Protein AF-A0A7V5LJF6-F1 (afdb_monomer)

Foldseek 3Di:
DPPPPPCPLPQDDLLDDDPLVVLVPDDLVSQLVNQLVVCVVVVDDDPDSSVVSNLLSVLVVCVSVCVPLSVVLQVQQVVLPDGSNVSSVQLSVLVVVLVVCCVVDVDPPPPDPPSCPVSSVVSNVDYPVVSCVVPNPDPPPPD

Secondary structure (DSSP, 8-state):
--TTS--------TTSPP-HHHHHHS-HHHHHHHHHHHHHHTT---S-HHHHHHHHHHHHHHHHTT-HHHHHHHHHHHHTT--HHHHHHHHHHHHHHHHHHHHHS---TTSSSSTTHHHHHHHHH--HHHHHHHHS-------

Sequence (143 aa):
MDFDSEFKAFEYDPNQPLDVEAWLKLDEMERILVVEDYHKQARVKLPDVHLHAVFHAAIENQIAEGLEDVIEALERLQFQGLDRHEAIHAIASVLLEQISDVMENPEPFIILGPPNYAYLQEVRKLTKRSWYRKYGKKRRRRG

Structure (mmCIF, N/CA/C/O backbone):
data_AF-A0A7V5LJF6-F1
#
_entry.id   AF-A0A7V5LJF6-F1
#
loop_
_atom_site.group_PDB
_atom_site.id
_atom_site.type_symbol
_atom_site.label_atom_id
_atom_site.label_alt_id
_atom_site.label_comp_id
_atom_site.label_asym_id
_atom_site.label_entity_id
_atom_site.label_seq_id
_atom_site.pdbx_PDB_ins_code
_atom_site.Cartn_x
_atom_site.Cartn_y
_atom_site.Cartn_z
_atom_site.occupancy
_atom_site.B_iso_or_equiv
_atom_site.auth_seq_id
_atom_site.auth_comp_id
_atom_site.auth_asym_id
_atom_site.auth_atom_id
_atom_site.pdbx_PDB_model_num
ATOM 1 N N . MET A 1 1 ? -5.032 -29.673 22.031 1.00 39.88 1 MET A N 1
ATOM 2 C CA . MET A 1 1 ? -4.494 -28.314 21.847 1.00 39.88 1 MET A CA 1
ATOM 3 C C . MET A 1 1 ? -5.482 -27.626 20.939 1.00 39.88 1 MET A C 1
ATOM 5 O O . MET A 1 1 ? -5.590 -28.039 19.791 1.00 39.88 1 MET A O 1
ATOM 9 N N . ASP A 1 2 ? -6.283 -26.724 21.497 1.00 34.62 2 ASP A N 1
ATOM 10 C CA . ASP A 1 2 ? -7.253 -25.938 20.734 1.00 34.62 2 ASP A CA 1
ATOM 11 C C . ASP A 1 2 ? -6.486 -24.900 19.915 1.00 34.62 2 ASP A C 1
ATOM 13 O O . ASP A 1 2 ? -5.951 -23.944 20.468 1.00 34.62 2 ASP A O 1
ATOM 17 N N . PHE A 1 3 ? -6.407 -25.119 18.603 1.00 45.19 3 PHE A N 1
ATOM 18 C CA . PHE A 1 3 ? -5.820 -24.177 17.643 1.00 45.19 3 PHE A CA 1
ATOM 19 C C . PHE A 1 3 ? -6.716 -22.947 17.390 1.00 45.19 3 PHE A C 1
ATOM 21 O O . PHE A 1 3 ? -6.288 -22.008 16.731 1.00 45.19 3 PHE A O 1
ATOM 28 N N . ASP A 1 4 ? -7.930 -22.922 17.949 1.00 44.91 4 ASP A N 1
ATOM 29 C CA . ASP A 1 4 ? -8.927 -21.867 17.714 1.00 44.91 4 ASP A CA 1
ATOM 30 C C . ASP A 1 4 ? -8.829 -20.682 18.698 1.00 44.91 4 ASP A C 1
ATOM 32 O O . ASP A 1 4 ? -9.554 -19.699 18.558 1.00 44.91 4 ASP A O 1
ATOM 36 N N . SER A 1 5 ? -7.954 -20.745 19.711 1.00 43.12 5 SER A N 1
ATOM 37 C CA . SER A 1 5 ? -7.961 -19.800 20.844 1.00 43.12 5 SER A CA 1
ATOM 38 C C . SER A 1 5 ? -6.985 -18.615 20.734 1.00 43.12 5 SER A C 1
ATOM 40 O O . SER A 1 5 ? -7.008 -17.755 21.616 1.00 43.12 5 SER A O 1
ATOM 42 N N . GLU A 1 6 ? -6.139 -18.536 19.702 1.00 45.75 6 GLU A N 1
ATOM 43 C CA . GLU A 1 6 ? -5.158 -17.440 19.551 1.00 45.75 6 GLU A CA 1
ATOM 44 C C . GLU A 1 6 ? -5.401 -16.513 18.351 1.00 45.75 6 GLU A C 1
ATOM 46 O O . GLU A 1 6 ? -4.665 -15.544 18.187 1.00 45.75 6 GLU A O 1
ATOM 51 N N . PHE A 1 7 ? -6.489 -16.694 17.587 1.00 50.81 7 PHE A N 1
ATOM 52 C CA . PHE A 1 7 ? -6.939 -15.687 16.619 1.00 50.81 7 PHE A CA 1
ATOM 53 C C . PHE A 1 7 ? -7.509 -14.472 17.355 1.00 50.81 7 PHE A C 1
ATOM 55 O O . PHE A 1 7 ? -8.721 -14.273 17.473 1.00 50.81 7 PHE A O 1
ATOM 62 N N . LYS A 1 8 ? -6.625 -13.621 17.872 1.00 55.50 8 LYS A N 1
ATOM 63 C CA . LYS A 1 8 ? -6.994 -12.251 18.198 1.00 55.50 8 LYS A CA 1
ATOM 64 C C . LYS A 1 8 ? -7.386 -11.606 16.871 1.00 55.50 8 LYS A C 1
ATOM 66 O O . LYS A 1 8 ? -6.526 -11.395 16.026 1.00 55.50 8 LYS A O 1
ATOM 71 N N . ALA A 1 9 ? -8.682 -11.361 16.681 1.00 64.81 9 ALA A N 1
ATOM 72 C CA . ALA A 1 9 ? -9.232 -10.754 15.476 1.00 64.81 9 ALA A CA 1
ATOM 73 C C . ALA A 1 9 ? -8.618 -9.360 15.281 1.00 64.81 9 ALA A C 1
ATOM 75 O O . ALA A 1 9 ? -9.106 -8.368 15.820 1.00 64.81 9 ALA A O 1
ATOM 76 N N . PHE A 1 10 ? -7.492 -9.299 14.576 1.00 82.94 10 PHE A N 1
ATOM 77 C CA . PHE A 1 10 ? -6.945 -8.054 14.082 1.00 82.94 10 PHE A CA 1
ATOM 78 C C . PHE A 1 10 ? -7.916 -7.562 13.010 1.00 82.94 10 PHE A C 1
ATOM 80 O O . PHE A 1 10 ? -8.077 -8.189 11.963 1.00 82.94 10 PHE A O 1
ATOM 87 N N . GLU A 1 11 ? -8.622 -6.476 13.306 1.00 89.06 11 GLU A N 1
ATOM 88 C CA . GLU A 1 11 ? -9.564 -5.878 12.370 1.00 89.06 11 GLU A CA 1
ATOM 89 C C . GLU A 1 11 ? -8.788 -5.002 11.386 1.00 89.06 11 GLU A C 1
ATOM 91 O O . GLU A 1 11 ? -8.327 -3.911 11.721 1.00 89.06 11 GLU A O 1
ATOM 96 N N . TYR A 1 12 ? -8.600 -5.515 10.173 1.00 94.88 12 TYR A N 1
ATOM 97 C CA . TYR A 1 12 ? -7.928 -4.791 9.104 1.00 94.88 12 TYR A CA 1
ATOM 98 C C . TYR A 1 12 ? -8.924 -3.916 8.332 1.00 94.88 12 TYR A C 1
ATOM 100 O O . TYR A 1 12 ? -9.912 -4.423 7.804 1.00 94.88 12 TYR A O 1
ATOM 108 N N . ASP A 1 13 ? -8.630 -2.619 8.206 1.00 95.56 13 ASP A N 1
ATOM 109 C CA . ASP A 1 13 ? -9.271 -1.710 7.248 1.00 95.56 13 ASP A CA 1
ATOM 110 C C . ASP A 1 13 ? -8.178 -0.910 6.514 1.00 95.56 13 ASP A C 1
ATOM 112 O O . ASP A 1 13 ? -7.508 -0.085 7.140 1.00 95.56 13 ASP A O 1
ATOM 116 N N . PRO A 1 14 ? -7.994 -1.090 5.190 1.00 95.94 14 PRO A N 1
ATOM 117 C CA . PRO A 1 14 ? -6.975 -0.384 4.420 1.00 95.94 14 PRO A CA 1
ATOM 118 C C . PRO A 1 14 ? -7.176 1.135 4.403 1.00 95.94 14 PRO A C 1
ATOM 120 O O . PRO A 1 14 ? -6.233 1.862 4.088 1.00 95.94 14 PRO A O 1
ATOM 123 N N . ASN A 1 15 ? -8.377 1.629 4.730 1.00 96.81 15 ASN A N 1
ATOM 124 C CA . ASN A 1 15 ? -8.668 3.059 4.813 1.00 96.81 15 ASN A CA 1
ATOM 125 C C . ASN A 1 15 ? -8.289 3.689 6.157 1.00 96.81 15 ASN A C 1
ATOM 127 O O . ASN A 1 15 ? -8.246 4.918 6.247 1.00 96.81 15 ASN A O 1
ATOM 131 N N . GLN A 1 16 ? -7.993 2.883 7.178 1.00 95.88 16 GLN A N 1
ATOM 132 C CA . GLN A 1 16 ? -7.544 3.367 8.480 1.00 95.88 16 GLN A CA 1
ATOM 133 C 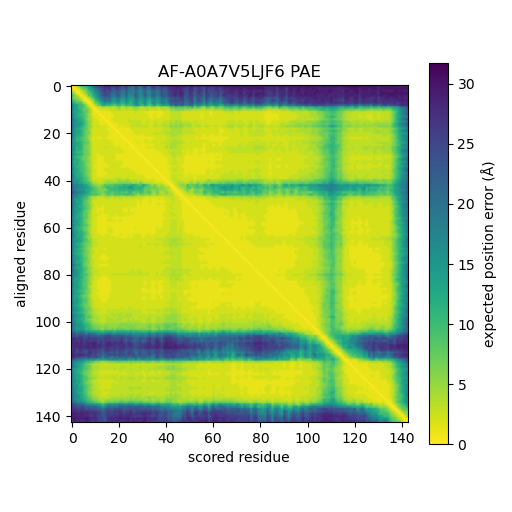C . GLN A 1 16 ? -6.021 3.273 8.615 1.00 95.88 16 GLN A C 1
ATOM 135 O O . GLN A 1 16 ? -5.380 2.453 7.953 1.00 95.88 16 GLN A O 1
ATOM 140 N N . PRO A 1 17 ? -5.408 4.113 9.467 1.00 92.75 17 PRO A N 1
ATOM 141 C CA . PRO A 1 17 ? -4.027 3.913 9.879 1.00 92.75 17 PRO A CA 1
ATOM 142 C C . PRO A 1 17 ? -3.833 2.522 10.495 1.00 92.75 17 PRO A C 1
ATOM 144 O O . PRO A 1 17 ? -4.628 2.088 11.327 1.00 92.75 17 PRO A O 1
ATOM 147 N N . LEU A 1 18 ? -2.757 1.848 10.096 1.00 93.31 18 LEU A N 1
ATOM 148 C CA . LEU A 1 18 ? -2.390 0.532 10.603 1.00 93.31 18 LEU A CA 1
ATOM 149 C C . LEU A 1 18 ? -1.900 0.626 12.058 1.00 93.31 18 LEU A C 1
ATOM 151 O O . LEU A 1 18 ? -1.040 1.454 12.365 1.00 93.31 18 LEU A O 1
ATOM 155 N N . ASP A 1 19 ? -2.383 -0.250 12.943 1.00 94.94 19 ASP A N 1
ATOM 156 C CA . ASP A 1 19 ? -1.731 -0.489 14.237 1.00 94.94 19 ASP A CA 1
ATOM 157 C C . ASP A 1 19 ? -0.439 -1.277 13.992 1.00 94.94 19 ASP A C 1
ATOM 159 O O . ASP A 1 19 ? -0.448 -2.502 13.866 1.00 94.94 19 ASP A O 1
ATOM 163 N N . VAL A 1 20 ? 0.673 -0.548 13.880 1.00 95.75 20 VAL A N 1
ATOM 164 C CA . VAL A 1 20 ? 1.994 -1.098 13.549 1.00 95.75 20 VAL A CA 1
ATOM 165 C C . VAL A 1 20 ? 2.437 -2.156 14.560 1.00 95.75 20 VAL A C 1
ATOM 167 O O . VAL A 1 20 ? 2.975 -3.190 14.167 1.00 95.75 20 VAL A O 1
ATOM 170 N N . GLU A 1 21 ? 2.202 -1.937 15.857 1.00 94.56 21 GLU A N 1
ATOM 171 C CA . GLU A 1 21 ? 2.650 -2.877 16.888 1.00 94.56 21 GLU A CA 1
ATOM 172 C C . GLU A 1 21 ? 1.857 -4.185 16.814 1.00 94.56 21 GLU A C 1
ATOM 174 O O . GLU A 1 21 ? 2.434 -5.269 16.913 1.00 94.56 21 GLU A O 1
ATOM 179 N N . ALA A 1 22 ? 0.539 -4.099 16.633 1.00 94.19 22 ALA A N 1
ATOM 180 C CA . ALA A 1 22 ? -0.297 -5.281 16.490 1.00 94.19 22 ALA A CA 1
ATOM 181 C C . ALA A 1 22 ? -0.049 -6.003 15.155 1.00 94.19 22 ALA A C 1
ATOM 183 O O . ALA A 1 22 ? 0.007 -7.230 15.140 1.00 94.19 22 ALA A O 1
ATOM 184 N N . TRP A 1 23 ? 0.180 -5.269 14.064 1.00 96.62 23 TRP A N 1
ATOM 185 C CA . TRP A 1 23 ? 0.477 -5.838 12.748 1.00 96.62 23 TRP A CA 1
ATOM 186 C C . TRP A 1 23 ? 1.790 -6.624 12.732 1.00 96.62 23 TRP A C 1
ATOM 188 O O . TRP A 1 23 ? 1.839 -7.755 12.248 1.00 96.62 23 TRP A O 1
ATOM 198 N N . LEU A 1 24 ? 2.856 -6.060 13.310 1.00 95.31 24 LEU A N 1
ATOM 199 C CA . LEU A 1 24 ? 4.169 -6.709 13.350 1.00 95.31 24 LEU A CA 1
ATOM 200 C C . LEU A 1 24 ? 4.212 -7.948 14.260 1.00 95.31 24 LEU A C 1
ATOM 202 O O . LEU A 1 24 ? 5.149 -8.738 14.151 1.00 95.31 24 LEU A O 1
ATOM 206 N N . LYS A 1 25 ? 3.207 -8.147 15.126 1.00 95.62 25 LYS A N 1
ATOM 207 C CA . LYS A 1 25 ? 3.045 -9.369 15.934 1.00 95.62 25 LYS A CA 1
ATOM 208 C C . LYS A 1 25 ? 2.428 -10.532 15.161 1.00 95.62 25 LYS A C 1
ATOM 210 O O . LYS A 1 25 ? 2.662 -11.668 15.558 1.00 95.62 25 LYS A O 1
ATOM 215 N N . LEU A 1 26 ? 1.660 -10.251 14.108 1.00 94.88 26 LEU A N 1
ATOM 216 C CA . LEU A 1 26 ? 1.106 -11.279 13.230 1.00 94.88 26 LEU A CA 1
ATOM 217 C C . LEU A 1 26 ? 2.226 -11.932 12.417 1.00 94.88 26 LEU A C 1
ATOM 219 O O . LEU A 1 26 ? 3.171 -11.244 12.013 1.00 94.88 26 LEU A O 1
ATOM 223 N N . ASP A 1 27 ? 2.105 -13.221 12.127 1.00 95.44 27 ASP A N 1
ATOM 224 C CA . ASP A 1 27 ? 2.923 -13.868 11.105 1.00 95.44 27 ASP A CA 1
ATOM 225 C C . ASP A 1 27 ? 2.497 -13.456 9.679 1.00 95.44 27 ASP A C 1
ATOM 227 O O . ASP A 1 27 ? 1.502 -12.759 9.465 1.00 95.44 27 ASP A O 1
ATOM 231 N N . GLU A 1 28 ? 3.291 -13.832 8.671 1.00 94.19 28 GLU A N 1
ATOM 232 C CA . GLU A 1 28 ? 3.027 -13.457 7.276 1.00 94.19 28 GLU A CA 1
ATOM 233 C C . GLU A 1 28 ? 1.666 -13.964 6.773 1.00 94.19 28 GLU A C 1
ATOM 235 O O . GLU A 1 28 ? 0.950 -13.229 6.090 1.00 94.19 28 GLU A O 1
ATOM 240 N N . MET A 1 29 ? 1.285 -15.192 7.130 1.00 95.81 29 MET A N 1
ATOM 241 C CA . MET A 1 29 ? 0.021 -15.778 6.697 1.00 95.81 29 MET A CA 1
ATOM 242 C C . MET A 1 29 ? -1.156 -15.104 7.399 1.00 95.81 29 MET A C 1
ATOM 244 O O . MET A 1 29 ? -2.150 -14.791 6.752 1.00 95.81 29 MET A O 1
ATOM 248 N N . GLU A 1 30 ? -1.039 -14.813 8.692 1.00 95.88 30 GLU A N 1
ATOM 249 C CA . GLU A 1 30 ? -2.048 -14.070 9.447 1.00 95.88 30 GLU A CA 1
ATOM 250 C C . GLU A 1 30 ? -2.296 -12.681 8.844 1.00 95.88 30 GLU A C 1
ATOM 252 O O . GLU A 1 30 ? -3.450 -12.301 8.636 1.00 95.88 30 GLU A O 1
ATOM 257 N N . ARG A 1 31 ? -1.234 -11.952 8.471 1.00 97.12 31 ARG A N 1
ATOM 258 C CA . ARG A 1 31 ? -1.340 -10.654 7.776 1.00 97.12 31 ARG A CA 1
ATOM 259 C C . ARG A 1 31 ? -2.076 -10.771 6.446 1.00 97.12 31 ARG A C 1
ATOM 261 O O . ARG A 1 31 ? -2.912 -9.929 6.128 1.00 97.12 31 ARG A O 1
ATOM 268 N N . ILE A 1 32 ? -1.792 -11.813 5.668 1.00 97.25 32 ILE A N 1
ATOM 269 C CA . ILE A 1 32 ? -2.491 -12.062 4.402 1.00 97.25 32 ILE A CA 1
ATOM 270 C C . ILE A 1 32 ? -3.966 -12.388 4.665 1.00 97.25 32 ILE A C 1
ATOM 272 O O . ILE A 1 32 ? -4.839 -11.824 4.008 1.00 97.25 32 ILE A O 1
ATOM 276 N N . LEU A 1 33 ? -4.261 -13.246 5.644 1.00 95.62 33 LEU A N 1
ATOM 277 C CA . LEU A 1 33 ? -5.621 -13.691 5.951 1.00 95.62 33 LEU A CA 1
ATOM 278 C C . LEU A 1 33 ? -6.526 -12.545 6.411 1.00 95.62 33 LEU A C 1
ATOM 280 O O . LEU A 1 33 ? -7.644 -12.438 5.909 1.00 95.62 33 LEU A O 1
ATOM 284 N N . VAL A 1 34 ? -6.056 -11.644 7.282 1.00 95.62 34 VAL A N 1
ATOM 285 C CA . VAL A 1 34 ? -6.877 -10.504 7.741 1.00 95.62 34 VAL A CA 1
ATOM 286 C C . VAL A 1 34 ? -7.213 -9.538 6.599 1.00 95.62 34 VAL A C 1
ATOM 288 O O . VAL A 1 34 ? -8.323 -9.005 6.526 1.00 95.62 34 VAL A O 1
ATOM 291 N N . VAL A 1 35 ? -6.291 -9.361 5.648 1.00 96.06 35 VAL A N 1
ATOM 292 C CA . VAL A 1 35 ? -6.525 -8.560 4.441 1.00 96.06 35 VAL A CA 1
ATOM 293 C C . VAL A 1 35 ? -7.490 -9.264 3.487 1.00 96.06 35 VAL A C 1
ATOM 295 O O . VAL A 1 35 ? -8.379 -8.627 2.907 1.00 96.06 35 VAL A O 1
ATOM 298 N N . GLU A 1 36 ? -7.315 -10.571 3.293 1.00 95.25 36 GLU A N 1
ATOM 299 C CA . GLU A 1 36 ? -8.172 -11.393 2.441 1.00 95.25 36 GLU A CA 1
ATOM 300 C C . GLU A 1 36 ? -9.617 -11.378 2.956 1.00 95.25 36 GLU A C 1
ATOM 302 O O . GLU A 1 36 ? -10.556 -11.180 2.178 1.00 95.25 36 GLU A O 1
ATOM 307 N N . ASP A 1 37 ? -9.793 -11.506 4.271 1.00 93.81 37 ASP A N 1
ATOM 308 C CA . ASP A 1 37 ? -11.088 -11.474 4.940 1.00 93.81 37 ASP A CA 1
ATOM 309 C C . ASP A 1 37 ? -11.787 -10.124 4.779 1.00 93.81 37 ASP A C 1
ATOM 311 O O . ASP A 1 37 ? -12.971 -10.107 4.424 1.00 93.81 37 ASP A O 1
ATOM 315 N N . TYR A 1 38 ? -11.071 -9.001 4.912 1.00 94.19 38 TYR A N 1
ATOM 316 C CA . TYR A 1 38 ? -11.629 -7.681 4.600 1.00 94.19 38 TYR A CA 1
ATOM 317 C C . TYR A 1 38 ? -12.189 -7.628 3.168 1.00 94.19 38 TYR A C 1
ATOM 319 O O . TYR A 1 38 ? -13.338 -7.234 2.946 1.00 94.19 38 TYR A O 1
ATOM 327 N N . HIS A 1 39 ? -11.419 -8.081 2.173 1.00 93.56 39 HIS A N 1
ATOM 328 C CA . HIS A 1 39 ? -11.831 -8.004 0.767 1.00 93.56 39 HIS A CA 1
ATOM 329 C C . HIS A 1 39 ? -12.975 -8.974 0.427 1.00 93.56 39 HIS A C 1
ATOM 331 O O . HIS A 1 39 ? -13.865 -8.624 -0.360 1.00 93.56 39 HIS A O 1
ATOM 337 N N . LYS A 1 40 ? -13.009 -10.161 1.049 1.00 90.88 40 LYS A N 1
ATOM 338 C CA . LYS A 1 40 ? -14.145 -11.097 0.966 1.00 90.88 40 LYS A CA 1
ATOM 339 C C . LYS A 1 40 ? -15.421 -10.467 1.525 1.00 90.88 40 LYS A C 1
ATOM 341 O O . LYS A 1 40 ? -16.473 -10.539 0.883 1.00 90.88 40 LYS A O 1
ATOM 346 N N . GLN A 1 41 ? -15.334 -9.821 2.687 1.00 89.88 41 GLN A N 1
ATOM 347 C CA . GLN A 1 41 ? -16.468 -9.162 3.342 1.00 89.88 41 GLN A CA 1
ATOM 348 C C . GLN A 1 41 ? -16.959 -7.938 2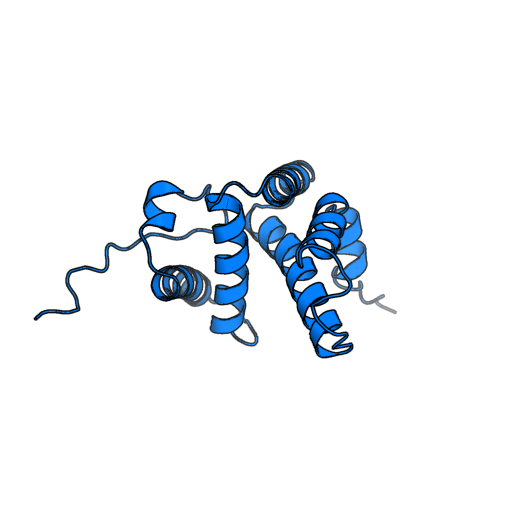.560 1.00 89.88 41 GLN A C 1
ATOM 350 O O . GLN A 1 41 ? -18.168 -7.745 2.420 1.00 89.88 41 GLN A O 1
ATOM 355 N N . ALA A 1 42 ? -16.045 -7.177 1.951 1.00 87.12 42 ALA A N 1
ATOM 356 C CA . ALA A 1 42 ? -16.364 -6.055 1.070 1.00 87.12 42 ALA A CA 1
ATOM 357 C C . ALA A 1 42 ? -17.045 -6.483 -0.251 1.00 87.12 42 ALA A C 1
ATOM 359 O O . ALA A 1 42 ? -17.555 -5.638 -0.990 1.00 87.12 42 ALA A O 1
ATOM 360 N N . ARG A 1 43 ? -17.085 -7.793 -0.559 1.00 81.31 43 ARG A N 1
ATOM 361 C CA . ARG A 1 43 ? -17.706 -8.389 -1.761 1.00 81.31 43 ARG A CA 1
ATOM 362 C C . ARG A 1 43 ? -17.208 -7.773 -3.075 1.00 81.31 43 ARG A C 1
ATOM 364 O O . ARG A 1 43 ? -17.946 -7.699 -4.064 1.00 81.31 43 ARG A O 1
ATOM 371 N N . VAL A 1 44 ? -15.948 -7.345 -3.101 1.00 76.69 44 VAL A N 1
ATOM 372 C CA . VAL A 1 44 ? -15.304 -6.809 -4.304 1.00 76.69 44 VAL A CA 1
ATOM 373 C C . VAL A 1 44 ? -14.999 -7.965 -5.258 1.00 76.69 44 VAL A C 1
ATOM 375 O O . VAL A 1 44 ? -14.462 -8.996 -4.860 1.00 76.69 44 VAL A O 1
ATOM 378 N N . LYS A 1 45 ? -15.337 -7.811 -6.543 1.00 79.25 45 LYS A N 1
ATOM 379 C CA . LYS A 1 45 ? -14.952 -8.790 -7.570 1.00 79.25 45 LYS A CA 1
ATOM 380 C C . LYS A 1 45 ? -13.474 -8.618 -7.906 1.00 79.25 45 LYS A C 1
ATOM 382 O O . LYS A 1 45 ? -13.122 -7.706 -8.652 1.00 79.25 45 LYS A O 1
ATOM 387 N N . LEU A 1 46 ? -12.642 -9.508 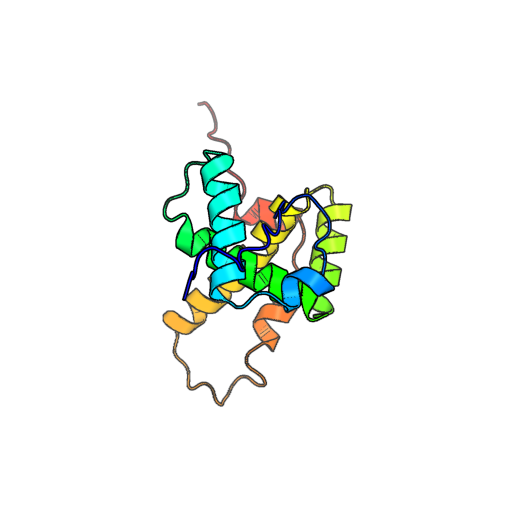-7.379 1.00 83.44 46 LEU A N 1
ATOM 388 C CA . LEU A 1 46 ? -11.216 -9.596 -7.681 1.00 83.44 46 LEU A CA 1
ATOM 389 C C . LEU A 1 46 ? -10.935 -10.867 -8.501 1.00 83.44 46 LEU A C 1
ATOM 391 O O . LEU A 1 46 ? -11.620 -11.868 -8.289 1.00 83.44 46 LEU A O 1
ATOM 395 N N . PRO A 1 47 ? -9.970 -10.846 -9.441 1.00 81.88 47 PRO A N 1
ATOM 396 C CA . PRO A 1 47 ? -9.576 -12.045 -10.184 1.00 81.88 47 PRO A CA 1
ATOM 397 C C . PRO A 1 47 ? -9.043 -13.156 -9.271 1.00 81.88 47 PRO A C 1
ATOM 399 O O . PRO A 1 47 ? -9.402 -14.314 -9.452 1.00 81.88 47 PRO A O 1
ATOM 402 N N . ASP A 1 48 ? -8.231 -12.774 -8.284 1.00 92.69 48 ASP A N 1
ATOM 403 C CA . ASP A 1 48 ? -7.693 -13.634 -7.233 1.00 92.69 48 ASP A CA 1
ATOM 404 C C . ASP A 1 48 ? -7.580 -12.795 -5.950 1.00 92.69 48 ASP A C 1
ATOM 406 O O . ASP A 1 48 ? -6.854 -11.797 -5.908 1.00 92.69 48 ASP A O 1
ATOM 410 N N . VAL A 1 49 ? -8.369 -13.144 -4.930 1.00 94.06 49 VAL A N 1
ATOM 411 C CA . VAL A 1 49 ? -8.416 -12.401 -3.661 1.00 94.06 49 VAL A CA 1
ATOM 412 C C . VAL A 1 49 ? -7.177 -12.652 -2.806 1.00 94.06 49 VAL A C 1
ATOM 414 O O . VAL A 1 49 ? -6.730 -11.737 -2.120 1.00 94.06 49 VAL A O 1
ATOM 417 N N . HIS A 1 50 ? -6.593 -13.846 -2.898 1.00 95.12 50 HIS A N 1
ATOM 418 C CA . HIS A 1 50 ? -5.411 -14.211 -2.135 1.00 95.12 50 HIS A CA 1
ATOM 419 C C . HIS A 1 50 ? -4.194 -13.450 -2.657 1.00 95.12 50 HIS A C 1
ATOM 421 O O . HIS A 1 50 ? -3.516 -12.760 -1.900 1.00 95.12 50 HIS A O 1
ATOM 427 N N . LEU A 1 51 ? -3.976 -13.461 -3.978 1.00 94.50 51 LEU A N 1
ATOM 428 C CA . LEU A 1 51 ? -2.892 -12.690 -4.590 1.00 94.50 51 LEU A CA 1
ATOM 429 C C . LEU A 1 51 ? -3.044 -11.184 -4.320 1.00 94.50 51 LEU A C 1
ATOM 431 O O . LEU A 1 51 ? -2.061 -10.493 -4.062 1.00 94.50 51 LEU A O 1
ATOM 435 N N . HIS A 1 52 ? -4.276 -10.667 -4.345 1.00 95.38 52 HIS A N 1
ATOM 436 C CA . HIS A 1 52 ? -4.542 -9.278 -3.972 1.00 95.38 52 HIS A CA 1
ATOM 437 C C . HIS A 1 52 ? -4.133 -8.991 -2.521 1.00 95.38 52 HIS A C 1
ATOM 439 O O . HIS A 1 52 ? -3.473 -7.984 -2.264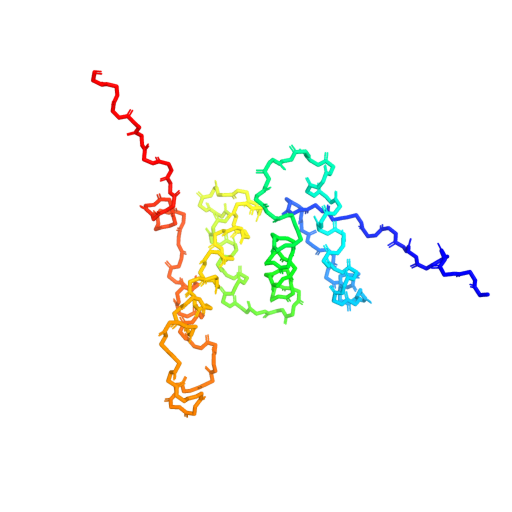 1.00 95.38 52 HIS A O 1
ATOM 445 N N . ALA A 1 53 ? -4.487 -9.882 -1.591 1.00 96.88 53 ALA A N 1
ATOM 446 C CA . ALA A 1 53 ? -4.142 -9.761 -0.181 1.00 96.88 53 ALA A CA 1
ATOM 447 C C . ALA A 1 53 ? -2.626 -9.814 0.064 1.00 96.88 53 ALA A C 1
ATOM 449 O O . ALA A 1 53 ? -2.120 -9.005 0.837 1.00 96.88 53 ALA A O 1
ATOM 450 N N . VAL A 1 54 ? -1.892 -10.669 -0.658 1.00 97.38 54 VAL A N 1
ATOM 451 C CA . VAL A 1 54 ? -0.418 -10.719 -0.620 1.00 97.38 54 VAL A CA 1
ATOM 452 C C . VAL A 1 54 ? 0.197 -9.357 -0.952 1.00 97.38 54 VAL A C 1
ATOM 454 O O . VAL A 1 54 ? 1.070 -8.882 -0.229 1.00 97.38 54 VAL A O 1
ATOM 457 N N . PHE A 1 55 ? -0.274 -8.684 -2.007 1.00 96.94 55 PHE A N 1
ATOM 458 C CA . PHE A 1 55 ? 0.271 -7.377 -2.387 1.00 96.94 55 PHE A CA 1
ATOM 459 C C . PHE A 1 55 ? -0.059 -6.267 -1.391 1.00 96.94 55 PHE A C 1
ATOM 461 O O . PHE A 1 55 ? 0.793 -5.424 -1.124 1.00 96.94 55 PHE A O 1
ATOM 468 N N . HIS A 1 56 ? -1.260 -6.270 -0.814 1.00 97.50 56 HIS A N 1
ATOM 469 C CA . HIS A 1 56 ? -1.585 -5.369 0.296 1.00 97.50 56 HIS A CA 1
ATOM 470 C C . HIS A 1 56 ? -0.675 -5.616 1.491 1.00 97.50 56 HIS A C 1
ATOM 472 O O . HIS A 1 56 ? -0.030 -4.680 1.947 1.00 97.50 56 HIS A O 1
ATOM 478 N N . ALA A 1 57 ? -0.562 -6.866 1.946 1.00 98.00 57 ALA A N 1
ATOM 479 C CA . ALA A 1 57 ? 0.280 -7.222 3.082 1.00 98.00 57 ALA A CA 1
ATOM 480 C C . ALA A 1 57 ? 1.747 -6.824 2.850 1.00 98.00 57 ALA A C 1
ATOM 482 O O . ALA A 1 57 ? 2.387 -6.305 3.759 1.00 98.00 57 ALA A O 1
ATOM 483 N N . ALA A 1 58 ? 2.266 -6.974 1.626 1.00 97.62 58 ALA A N 1
ATOM 484 C CA . ALA A 1 58 ? 3.613 -6.533 1.272 1.00 97.62 58 ALA A CA 1
ATOM 485 C C . ALA A 1 58 ? 3.807 -5.012 1.424 1.00 97.62 58 ALA A C 1
ATOM 487 O O . ALA A 1 58 ? 4.831 -4.579 1.952 1.00 97.62 58 ALA A O 1
ATOM 488 N N . ILE A 1 59 ? 2.839 -4.194 0.992 1.00 98.19 59 ILE A N 1
ATOM 489 C CA . ILE A 1 59 ? 2.919 -2.733 1.151 1.00 98.19 59 ILE A CA 1
ATOM 490 C C . ILE A 1 59 ? 2.708 -2.319 2.612 1.00 98.19 59 ILE A C 1
ATOM 492 O O . ILE A 1 59 ? 3.437 -1.466 3.112 1.00 98.19 59 ILE A O 1
ATOM 496 N N . GLU A 1 60 ? 1.773 -2.947 3.320 1.00 98.44 60 GLU A N 1
ATOM 497 C CA . GLU A 1 60 ? 1.546 -2.705 4.750 1.00 98.44 60 GLU A CA 1
ATOM 498 C C . GLU A 1 60 ? 2.776 -3.064 5.590 1.00 98.44 60 GLU A C 1
ATOM 500 O O . GLU A 1 60 ? 3.143 -2.308 6.484 1.00 98.44 60 GLU A O 1
ATOM 505 N N . ASN A 1 61 ? 3.479 -4.152 5.255 1.00 98.12 61 ASN A N 1
ATOM 506 C CA . ASN A 1 61 ? 4.761 -4.503 5.868 1.00 98.12 61 ASN A CA 1
ATOM 507 C C . ASN A 1 61 ? 5.804 -3.403 5.648 1.00 98.12 61 ASN A C 1
ATOM 509 O O . ASN A 1 61 ? 6.418 -2.963 6.611 1.00 98.12 61 ASN A O 1
ATOM 513 N N . GLN A 1 62 ? 5.963 -2.901 4.418 1.00 97.06 62 GLN A N 1
ATOM 514 C CA . GLN A 1 62 ? 6.908 -1.812 4.127 1.00 97.06 62 GLN A CA 1
ATOM 515 C C . GLN A 1 62 ? 6.591 -0.540 4.930 1.00 97.06 62 GLN A C 1
ATOM 517 O O . GLN A 1 62 ? 7.504 0.134 5.407 1.00 97.06 62 GLN A O 1
ATOM 522 N N . ILE A 1 63 ? 5.305 -0.221 5.106 1.00 97.88 63 ILE A N 1
ATOM 523 C CA . ILE A 1 63 ? 4.856 0.904 5.935 1.00 97.88 63 ILE A CA 1
ATOM 524 C C . ILE A 1 63 ? 5.172 0.639 7.415 1.00 97.88 63 ILE A C 1
ATOM 526 O O . ILE A 1 63 ? 5.758 1.493 8.076 1.00 97.88 63 ILE A O 1
ATOM 530 N N . ALA A 1 64 ? 4.816 -0.540 7.930 1.00 97.56 64 ALA A N 1
ATOM 531 C CA . ALA A 1 64 ? 5.024 -0.926 9.326 1.00 97.56 64 ALA A CA 1
ATOM 532 C C . ALA A 1 64 ? 6.513 -1.007 9.708 1.00 97.56 64 ALA A C 1
ATOM 534 O O . ALA A 1 64 ? 6.887 -0.658 10.825 1.00 97.56 64 ALA A O 1
ATOM 535 N N . GLU A 1 65 ? 7.366 -1.430 8.775 1.00 96.50 65 GLU A N 1
ATOM 536 C CA . GLU A 1 65 ? 8.820 -1.530 8.936 1.00 96.50 65 GLU A CA 1
ATOM 537 C C . GLU A 1 65 ? 9.545 -0.182 8.791 1.00 96.50 65 GLU A C 1
ATOM 539 O O . GLU A 1 65 ? 10.757 -0.113 8.997 1.00 96.50 65 GLU A O 1
ATOM 544 N N . GLY A 1 66 ? 8.832 0.902 8.471 1.00 96.06 66 GLY A N 1
ATOM 545 C CA . GLY A 1 66 ? 9.425 2.237 8.424 1.00 96.06 66 GLY A CA 1
ATOM 546 C C . GLY A 1 66 ? 10.150 2.562 7.117 1.00 96.06 66 GLY A C 1
ATOM 547 O O . GLY A 1 66 ? 11.082 3.364 7.128 1.00 96.06 66 GLY A O 1
ATOM 548 N N . LEU A 1 67 ? 9.772 1.952 5.988 1.00 95.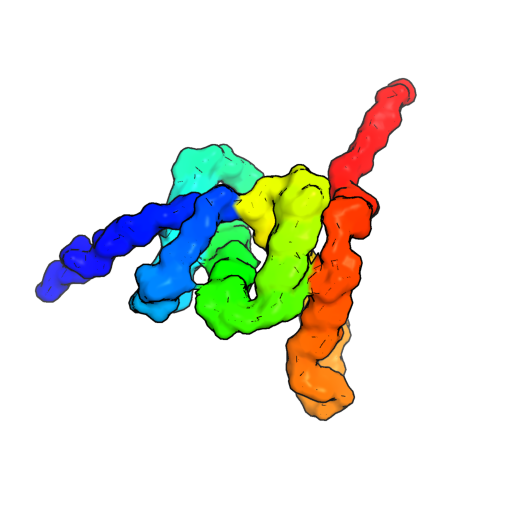75 67 LEU A N 1
ATOM 549 C CA . LEU A 1 67 ? 10.423 2.221 4.706 1.00 95.75 67 LEU A CA 1
ATOM 550 C C . LEU A 1 67 ? 10.067 3.628 4.196 1.00 95.75 67 LEU A C 1
ATOM 552 O O . LEU A 1 67 ? 9.011 3.837 3.597 1.00 95.75 67 LEU A O 1
ATOM 556 N N . GLU A 1 68 ? 10.974 4.583 4.423 1.00 95.88 68 GLU A N 1
ATOM 557 C CA . GLU A 1 68 ? 10.762 6.027 4.220 1.00 95.88 68 GLU A CA 1
ATOM 558 C C . GLU A 1 68 ? 10.143 6.366 2.858 1.00 95.88 68 GLU A C 1
ATOM 560 O O . GLU A 1 68 ? 9.112 7.029 2.795 1.00 95.88 68 GLU A O 1
ATOM 565 N N . ASP A 1 69 ? 10.696 5.837 1.763 1.00 96.50 69 ASP A N 1
ATOM 566 C CA . ASP A 1 69 ? 10.218 6.134 0.405 1.00 96.50 69 ASP A CA 1
ATOM 567 C C . ASP A 1 69 ? 8.751 5.731 0.175 1.00 96.50 69 ASP A C 1
ATOM 569 O O . ASP A 1 69 ? 8.029 6.386 -0.582 1.00 96.50 69 ASP A O 1
ATOM 573 N N . VAL A 1 70 ? 8.310 4.644 0.814 1.00 97.75 70 VAL A N 1
ATOM 574 C CA . VAL A 1 70 ? 6.940 4.123 0.719 1.00 97.75 70 VAL A CA 1
ATOM 575 C C . VAL A 1 70 ? 5.999 4.946 1.588 1.00 97.75 70 VAL A C 1
ATOM 577 O O . VAL A 1 70 ? 4.907 5.289 1.134 1.00 97.75 70 VAL A O 1
ATOM 580 N N . ILE A 1 71 ? 6.434 5.323 2.792 1.00 98.12 71 ILE A N 1
ATOM 581 C CA . ILE A 1 71 ? 5.677 6.199 3.695 1.00 98.12 71 ILE A CA 1
ATOM 582 C C . ILE A 1 71 ? 5.470 7.570 3.045 1.00 98.12 71 ILE A C 1
ATOM 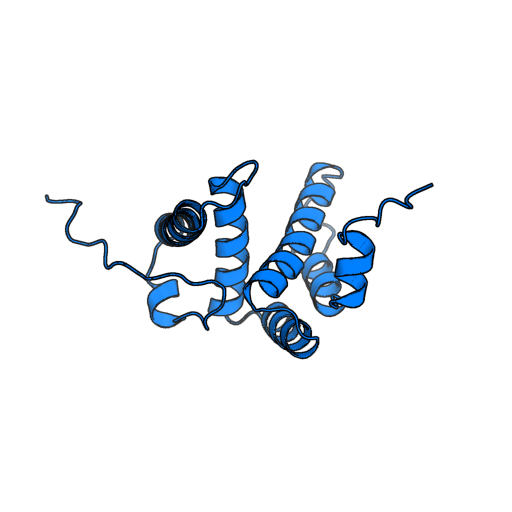584 O O . ILE A 1 71 ? 4.334 8.025 2.912 1.00 98.12 71 ILE A O 1
ATOM 588 N N . GLU A 1 72 ? 6.534 8.187 2.529 1.00 98.44 72 GLU A N 1
ATOM 589 C CA . GLU A 1 72 ? 6.453 9.470 1.826 1.00 98.44 72 GLU A CA 1
ATOM 590 C C . GLU A 1 72 ? 5.563 9.388 0.577 1.00 98.44 72 GLU A C 1
ATOM 592 O O . GLU A 1 72 ? 4.863 10.344 0.227 1.00 98.44 72 GLU A O 1
ATOM 597 N N . ALA A 1 73 ? 5.583 8.255 -0.136 1.00 98.50 73 ALA A N 1
ATOM 598 C CA . ALA A 1 73 ? 4.685 8.029 -1.262 1.00 98.50 73 ALA A CA 1
ATOM 599 C C . ALA A 1 73 ? 3.224 7.923 -0.825 1.00 98.50 73 ALA A C 1
ATOM 601 O O . ALA A 1 73 ? 2.373 8.556 -1.454 1.00 98.50 73 ALA A O 1
ATOM 602 N N . LEU A 1 74 ? 2.937 7.182 0.245 1.00 98.56 74 LEU A N 1
A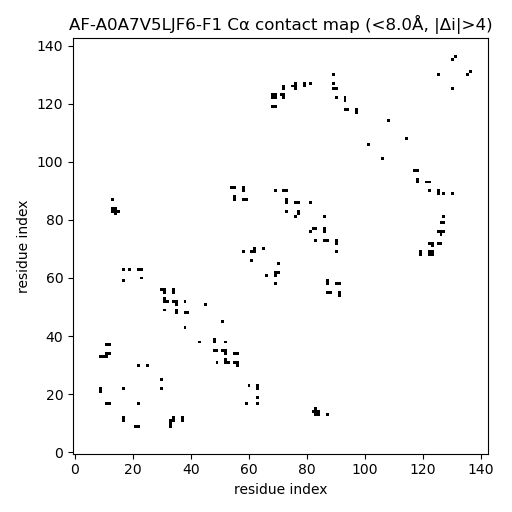TOM 603 C CA . LEU A 1 74 ? 1.596 7.052 0.803 1.00 98.56 74 LEU A CA 1
ATOM 604 C C . LEU A 1 74 ? 1.037 8.427 1.193 1.00 98.56 74 LEU A C 1
ATOM 606 O O . LEU A 1 74 ? -0.016 8.826 0.689 1.00 98.56 74 LEU A O 1
ATOM 610 N N . GLU A 1 75 ? 1.780 9.193 1.993 1.00 98.38 75 GLU A N 1
ATOM 611 C CA . GLU A 1 75 ? 1.388 10.537 2.433 1.00 98.38 75 GLU A CA 1
ATOM 612 C C . GLU A 1 75 ? 1.151 11.478 1.249 1.00 98.38 75 GLU A C 1
ATOM 614 O O . GLU A 1 75 ? 0.129 12.167 1.168 1.00 98.38 75 GLU A O 1
ATOM 619 N N . ARG A 1 76 ? 2.066 11.476 0.272 1.00 98.62 76 ARG A N 1
ATOM 620 C CA . ARG A 1 76 ? 1.950 12.297 -0.939 1.00 98.62 76 ARG A CA 1
ATOM 621 C C . ARG A 1 76 ? 0.710 11.944 -1.755 1.00 98.62 76 ARG A C 1
ATOM 623 O O . ARG A 1 76 ? 0.052 12.840 -2.287 1.00 98.62 76 ARG A O 1
ATOM 630 N N . LEU A 1 77 ? 0.400 10.661 -1.907 1.00 98.56 77 LEU A N 1
ATOM 631 C CA . LEU A 1 77 ? -0.762 10.196 -2.660 1.00 98.56 77 LEU A CA 1
ATOM 632 C C . LEU A 1 77 ? -2.072 10.551 -1.951 1.00 98.56 77 LEU A C 1
ATOM 634 O O . LEU A 1 77 ? -3.000 11.036 -2.607 1.00 98.56 77 LEU A O 1
ATOM 638 N N . GLN A 1 78 ? -2.115 10.411 -0.624 1.00 98.25 78 GLN A N 1
ATOM 639 C CA . GLN A 1 78 ? -3.253 10.841 0.187 1.00 98.25 78 GLN A CA 1
ATOM 640 C C . GLN A 1 78 ? -3.448 12.360 0.132 1.00 98.25 78 GLN A C 1
ATOM 642 O O . GLN A 1 78 ? -4.564 12.833 -0.079 1.00 98.25 78 GLN A O 1
ATOM 647 N N . PHE A 1 79 ? -2.365 13.142 0.189 1.00 98.31 79 PHE A N 1
ATOM 648 C CA . PHE A 1 79 ? -2.412 14.596 0.002 1.00 98.31 79 PHE A CA 1
ATOM 649 C C . PHE A 1 79 ? -2.953 14.996 -1.383 1.00 98.31 79 PHE A C 1
ATOM 651 O O . PHE A 1 79 ? -3.635 16.008 -1.536 1.00 98.31 79 PHE A O 1
ATOM 658 N N . GLN A 1 80 ? -2.707 14.179 -2.410 1.00 98.12 80 GLN A N 1
ATOM 659 C CA . GLN A 1 80 ? -3.270 14.362 -3.755 1.00 98.12 80 GLN A CA 1
ATOM 660 C C . GLN A 1 80 ? -4.738 13.893 -3.867 1.00 98.12 80 GLN A C 1
ATOM 662 O O . GLN A 1 80 ? -5.349 13.965 -4.945 1.00 98.12 80 GLN A O 1
ATOM 667 N N . GLY A 1 81 ? -5.329 13.442 -2.761 1.00 97.56 81 GLY A N 1
ATOM 668 C CA . GLY A 1 81 ? -6.729 13.062 -2.627 1.00 97.56 81 GLY A CA 1
ATOM 669 C C . GLY A 1 81 ? -7.035 11.657 -3.128 1.00 97.56 81 GLY A C 1
ATOM 670 O O . GLY A 1 81 ? -8.084 11.480 -3.746 1.00 97.56 81 GLY A O 1
ATOM 671 N N . LEU A 1 82 ? -6.094 10.719 -3.011 1.00 9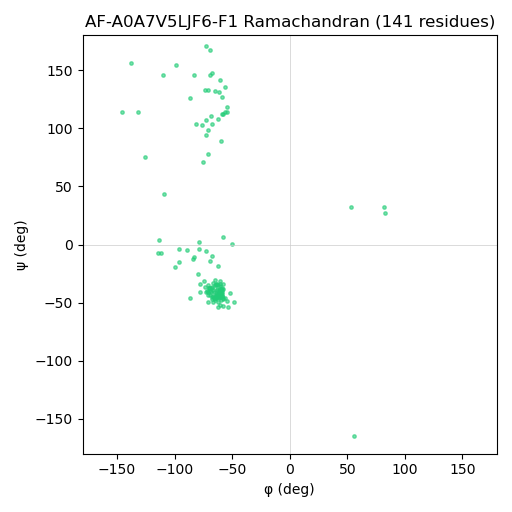7.94 82 LEU A N 1
ATOM 672 C CA . LEU A 1 82 ? -6.430 9.293 -2.970 1.00 97.94 82 LEU A CA 1
ATOM 673 C C . LEU A 1 82 ? -6.820 8.923 -1.537 1.00 97.94 82 LEU A C 1
ATOM 675 O O . LEU A 1 82 ? -6.260 9.483 -0.592 1.00 97.94 82 LEU A O 1
ATOM 679 N N . ASP A 1 83 ? -7.754 7.994 -1.361 1.00 97.75 83 ASP A N 1
ATOM 680 C CA . ASP A 1 83 ? -7.874 7.338 -0.058 1.00 97.75 83 ASP A CA 1
ATOM 681 C C . ASP A 1 83 ? -6.661 6.415 0.197 1.00 97.75 83 ASP A C 1
ATOM 683 O O . ASP A 1 83 ? -5.825 6.180 -0.684 1.00 97.75 83 ASP A O 1
ATOM 687 N N . ARG A 1 84 ? -6.497 5.950 1.441 1.00 98.12 84 ARG A N 1
ATOM 688 C CA . ARG A 1 84 ? -5.338 5.127 1.817 1.00 98.12 84 ARG A CA 1
ATOM 689 C C . ARG A 1 84 ? -5.334 3.795 1.058 1.00 98.12 84 ARG A C 1
ATOM 691 O O . ARG A 1 84 ? -4.265 3.335 0.660 1.00 98.12 84 ARG A O 1
ATOM 698 N N . HIS A 1 85 ? -6.510 3.228 0.781 1.00 97.69 85 HIS A N 1
ATOM 699 C CA . HIS A 1 85 ? -6.651 1.986 0.022 1.00 97.69 85 HIS A CA 1
ATOM 700 C C . HIS A 1 85 ? -6.203 2.155 -1.437 1.00 97.69 85 HIS A C 1
ATOM 702 O O . HIS A 1 85 ? -5.398 1.364 -1.931 1.00 97.69 85 HIS A O 1
ATOM 708 N N . GLU A 1 86 ? -6.634 3.228 -2.103 1.00 97.38 86 GLU A N 1
ATOM 709 C CA . GLU A 1 86 ? -6.191 3.626 -3.442 1.00 97.38 86 GLU A CA 1
ATOM 710 C C . GLU A 1 86 ? -4.685 3.912 -3.480 1.00 97.38 86 GLU A C 1
ATOM 712 O O . GLU A 1 86 ? -4.008 3.547 -4.444 1.00 97.38 86 GLU A O 1
ATOM 717 N N . ALA A 1 87 ? -4.137 4.556 -2.447 1.00 98.38 87 ALA A N 1
ATOM 718 C CA . ALA A 1 87 ? -2.706 4.825 -2.359 1.00 98.38 87 ALA A CA 1
ATOM 719 C C . ALA A 1 87 ? -1.891 3.525 -2.231 1.00 98.38 87 ALA A C 1
ATOM 721 O O . ALA A 1 87 ? -0.887 3.371 -2.931 1.00 98.38 87 ALA A O 1
ATOM 722 N N . ILE A 1 88 ? -2.357 2.555 -1.435 1.00 98.25 88 ILE A N 1
ATOM 723 C CA . ILE A 1 88 ? -1.752 1.217 -1.363 1.00 98.25 88 ILE A CA 1
ATOM 724 C C . ILE A 1 88 ? -1.826 0.511 -2.718 1.00 98.25 88 ILE A C 1
ATOM 726 O O . ILE A 1 88 ? -0.814 -0.017 -3.178 1.00 98.25 88 ILE A O 1
ATOM 730 N N . HIS A 1 89 ? -2.971 0.553 -3.414 1.00 97.50 89 HIS A N 1
ATOM 731 C CA . HIS A 1 89 ? -3.077 0.002 -4.776 1.00 97.50 89 HIS A CA 1
ATOM 732 C C . HIS A 1 89 ? -2.088 0.660 -5.738 1.00 97.50 89 HIS A C 1
ATOM 734 O O . HIS A 1 89 ? -1.506 -0.017 -6.588 1.00 97.50 89 HIS A O 1
ATOM 740 N N . ALA A 1 90 ? -1.884 1.971 -5.620 1.00 98.00 90 ALA A N 1
ATOM 741 C CA . ALA A 1 90 ? -0.948 2.691 -6.467 1.00 98.00 90 ALA A CA 1
ATOM 742 C C . ALA A 1 90 ? 0.497 2.233 -6.243 1.00 98.00 90 ALA A C 1
ATOM 744 O O . ALA A 1 90 ? 1.199 1.959 -7.217 1.00 98.00 90 ALA A O 1
ATOM 745 N N . ILE A 1 91 ? 0.931 2.090 -4.991 1.00 98.19 91 ILE A N 1
ATOM 746 C CA . ILE A 1 91 ? 2.283 1.620 -4.658 1.00 98.19 91 ILE A CA 1
ATOM 747 C C . ILE A 1 91 ? 2.453 0.146 -5.061 1.00 98.19 91 ILE A C 1
ATOM 749 O O . ILE A 1 91 ? 3.422 -0.196 -5.740 1.00 98.19 91 ILE A O 1
ATOM 753 N N . ALA A 1 92 ? 1.469 -0.708 -4.759 1.00 96.94 92 ALA A N 1
ATOM 754 C CA . ALA A 1 92 ? 1.468 -2.116 -5.156 1.00 96.94 92 ALA A CA 1
ATOM 755 C C . ALA A 1 92 ? 1.568 -2.300 -6.680 1.00 96.94 92 ALA A C 1
ATOM 757 O O . ALA A 1 92 ? 2.216 -3.235 -7.145 1.00 96.94 92 ALA A O 1
ATOM 758 N N . SER A 1 93 ? 0.989 -1.391 -7.475 1.00 96.06 93 SER A N 1
ATOM 759 C CA . SER A 1 93 ? 1.122 -1.444 -8.936 1.00 96.06 93 SER A CA 1
ATOM 760 C C . SER A 1 93 ? 2.569 -1.269 -9.412 1.00 96.06 93 SER A C 1
ATOM 762 O O . SER A 1 93 ? 2.963 -1.911 -10.377 1.00 96.06 93 SER A O 1
ATOM 764 N N . VAL A 1 94 ? 3.379 -0.466 -8.712 1.00 95.75 94 VAL A N 1
ATOM 765 C CA . VAL A 1 94 ? 4.812 -0.301 -9.015 1.00 95.75 94 VAL A CA 1
ATOM 766 C C . VAL A 1 94 ? 5.595 -1.557 -8.626 1.00 95.75 94 VAL A C 1
ATOM 768 O O . VAL A 1 94 ? 6.459 -1.998 -9.379 1.00 95.75 94 VAL A O 1
ATOM 771 N N . LEU A 1 95 ? 5.267 -2.168 -7.482 1.00 94.00 95 LEU A N 1
ATOM 772 C CA . LEU A 1 95 ? 5.878 -3.430 -7.054 1.00 94.00 95 LEU A CA 1
ATOM 773 C C . LEU A 1 95 ? 5.598 -4.563 -8.054 1.00 94.00 95 LEU A C 1
ATOM 775 O O . LEU A 1 95 ? 6.507 -5.307 -8.414 1.00 94.00 95 LEU A O 1
ATOM 779 N N . LEU A 1 96 ? 4.357 -4.676 -8.531 1.00 91.88 96 LEU A N 1
ATOM 780 C CA . LEU A 1 96 ? 3.973 -5.700 -9.502 1.00 91.88 96 LEU A CA 1
ATOM 781 C C . LEU A 1 96 ? 4.711 -5.536 -10.838 1.00 91.88 96 LEU A C 1
ATOM 783 O O . LEU A 1 96 ? 5.121 -6.531 -11.430 1.00 91.88 96 LEU A O 1
ATOM 787 N N . GLU A 1 97 ? 4.919 -4.300 -11.296 1.00 90.56 97 GLU A N 1
ATOM 788 C CA . GLU A 1 97 ? 5.715 -4.028 -12.498 1.00 90.56 97 GLU A CA 1
ATOM 789 C C . GLU A 1 97 ? 7.173 -4.437 -12.319 1.00 90.56 97 GLU A C 1
ATOM 791 O O . GLU A 1 97 ? 7.712 -5.123 -13.179 1.00 90.56 97 GLU A O 1
ATOM 796 N N . GLN A 1 98 ? 7.776 -4.120 -11.171 1.00 88.31 98 GLN A N 1
ATOM 797 C CA . GLN A 1 98 ? 9.141 -4.550 -10.873 1.00 88.31 98 GLN A CA 1
ATOM 798 C C . GLN A 1 98 ? 9.275 -6.080 -10.891 1.00 88.31 98 GLN A C 1
ATOM 800 O O . GLN A 1 98 ? 10.252 -6.610 -11.418 1.00 88.31 98 GLN A O 1
ATOM 805 N N . ILE A 1 99 ? 8.303 -6.802 -10.322 1.00 87.62 99 ILE A N 1
ATOM 806 C CA . ILE A 1 99 ? 8.293 -8.271 -10.347 1.00 87.62 99 ILE A CA 1
ATOM 807 C C . ILE A 1 99 ? 8.154 -8.777 -11.786 1.00 87.62 99 ILE A C 1
ATOM 809 O O . ILE A 1 99 ? 8.910 -9.661 -12.186 1.00 87.62 99 ILE A O 1
ATOM 813 N N . SER A 1 100 ? 7.236 -8.205 -12.572 1.00 87.50 100 SER A N 1
ATOM 814 C CA . SER A 1 100 ? 7.043 -8.567 -13.982 1.00 87.50 100 SER A CA 1
ATOM 815 C C . SER A 1 100 ? 8.325 -8.370 -14.792 1.00 87.50 100 SER A C 1
ATOM 817 O O . SER A 1 100 ? 8.740 -9.279 -15.506 1.00 87.50 100 SER A O 1
ATOM 819 N N . ASP A 1 101 ? 8.994 -7.228 -14.624 1.00 85.25 101 ASP A N 1
ATOM 820 C CA . ASP A 1 101 ? 10.229 -6.896 -15.335 1.00 85.25 101 ASP A CA 1
ATOM 821 C C . ASP A 1 101 ? 11.355 -7.891 -15.014 1.00 85.25 101 ASP A C 1
ATOM 823 O O . ASP A 1 101 ? 12.061 -8.332 -15.924 1.00 85.25 101 ASP A O 1
ATOM 827 N N . VAL A 1 102 ? 11.496 -8.291 -13.741 1.00 82.94 102 VAL A N 1
ATOM 828 C CA . VAL A 1 102 ? 12.478 -9.299 -13.296 1.00 82.94 102 VAL A CA 1
ATOM 829 C C . VAL A 1 102 ? 12.147 -10.693 -13.839 1.00 82.94 102 VAL A C 1
ATOM 831 O O . VAL A 1 102 ? 13.057 -11.443 -14.193 1.00 82.94 102 VAL A O 1
ATOM 834 N N . MET A 1 103 ? 10.863 -11.056 -13.919 1.00 83.06 103 MET A N 1
ATOM 835 C CA . MET A 1 103 ? 10.436 -12.342 -14.481 1.00 83.06 103 MET A CA 1
ATOM 836 C C . MET A 1 103 ? 10.652 -12.418 -15.999 1.00 83.06 103 MET A C 1
ATOM 838 O O . MET A 1 103 ? 11.012 -13.479 -16.507 1.00 83.06 103 MET A O 1
ATOM 842 N N . GLU A 1 104 ? 10.440 -11.315 -16.720 1.00 83.12 104 GLU A N 1
ATOM 843 C CA . GLU A 1 104 ? 10.640 -11.237 -18.172 1.00 83.12 104 GLU A CA 1
ATOM 844 C C . GLU A 1 104 ? 12.117 -11.106 -18.560 1.00 83.12 104 GLU A C 1
ATOM 846 O O . GLU A 1 104 ? 12.539 -11.659 -19.576 1.00 83.12 104 GLU A O 1
ATOM 851 N N . ASN A 1 105 ? 12.910 -10.410 -17.742 1.00 79.38 105 ASN A N 1
ATOM 852 C CA . ASN A 1 105 ? 14.325 -10.144 -17.987 1.00 79.38 105 ASN A CA 1
ATOM 853 C C . ASN A 1 105 ? 15.166 -10.606 -16.787 1.00 79.38 105 ASN A C 1
ATOM 855 O O . ASN A 1 105 ? 15.634 -9.774 -16.002 1.00 79.38 105 ASN A O 1
ATOM 859 N N . PRO A 1 106 ? 15.377 -11.925 -16.627 1.00 68.50 106 PRO A N 1
ATOM 860 C CA . PRO A 1 106 ? 16.149 -12.476 -15.522 1.00 68.50 106 PRO A CA 1
ATOM 861 C C . PRO A 1 106 ? 17.652 -12.248 -15.750 1.00 68.50 106 PRO A C 1
ATOM 863 O O . PRO A 1 106 ? 18.407 -13.173 -16.046 1.00 68.50 106 PRO A O 1
ATOM 866 N N . GLU A 1 107 ? 18.107 -11.002 -15.637 1.00 62.34 107 GLU A N 1
ATOM 867 C CA . GLU A 1 107 ? 19.532 -10.700 -15.523 1.00 62.34 107 GLU A CA 1
ATOM 868 C C . GLU A 1 107 ? 20.057 -11.219 -14.170 1.00 62.34 107 GLU A C 1
ATOM 870 O O . GLU A 1 107 ? 19.320 -11.231 -13.175 1.00 62.34 107 GLU A O 1
ATOM 875 N N . PRO A 1 108 ? 21.325 -11.665 -14.077 1.00 53.88 108 PRO A N 1
ATOM 876 C CA . PRO A 1 108 ? 21.863 -12.181 -12.831 1.00 53.88 108 PRO A CA 1
ATOM 877 C C . PRO A 1 108 ? 21.782 -11.108 -11.741 1.00 53.88 108 PRO A C 1
ATOM 879 O O . PRO A 1 108 ? 22.308 -10.004 -11.895 1.00 53.88 108 PRO A O 1
ATOM 882 N N . PHE A 1 109 ? 21.169 -11.492 -10.615 1.00 54.19 109 PHE A N 1
ATOM 883 C CA . PHE A 1 109 ? 20.854 -10.732 -9.388 1.00 54.19 109 PHE A CA 1
ATOM 884 C C . PHE A 1 109 ? 22.030 -9.931 -8.769 1.00 54.19 109 PHE A C 1
ATOM 886 O O . PHE A 1 109 ? 21.889 -9.291 -7.734 1.00 54.19 109 PHE A O 1
ATOM 893 N N . ILE A 1 110 ? 23.211 -9.984 -9.385 1.00 49.38 110 ILE A N 1
ATOM 894 C CA . ILE A 1 110 ? 24.505 -9.514 -8.893 1.00 49.38 110 ILE A CA 1
ATOM 895 C C . ILE A 1 110 ? 24.886 -8.133 -9.479 1.00 49.38 110 ILE A C 1
ATOM 897 O O . ILE A 1 110 ? 25.715 -7.445 -8.890 1.00 49.38 110 ILE A O 1
ATOM 901 N N . ILE A 1 111 ? 24.297 -7.677 -10.599 1.00 45.06 111 ILE A N 1
ATOM 902 C CA . ILE A 1 111 ? 24.786 -6.470 -11.319 1.00 45.06 111 ILE A CA 1
ATOM 903 C C . ILE A 1 111 ? 24.039 -5.162 -10.960 1.00 45.06 111 ILE A C 1
ATOM 905 O O . ILE A 1 111 ? 24.555 -4.073 -11.206 1.00 45.06 111 ILE A O 1
ATOM 909 N N . LEU A 1 112 ? 22.872 -5.214 -10.309 1.00 46.25 112 LEU A N 1
ATOM 910 C CA . LEU A 1 112 ? 21.978 -4.052 -10.142 1.00 46.25 112 LEU A CA 1
ATOM 911 C C . LEU A 1 112 ? 21.904 -3.498 -8.704 1.00 46.25 112 LEU A C 1
ATOM 913 O O . LEU A 1 112 ? 20.824 -3.173 -8.228 1.00 46.25 112 LEU A O 1
ATOM 917 N N . GLY A 1 113 ? 23.028 -3.362 -7.992 1.00 52.19 113 GLY A N 1
ATOM 918 C CA . GLY A 1 113 ? 23.022 -2.818 -6.619 1.00 52.19 113 GLY A CA 1
ATOM 919 C C . GLY A 1 113 ? 22.085 -3.587 -5.664 1.00 52.19 113 GLY A C 1
ATOM 920 O O . GLY A 1 113 ? 21.683 -4.708 -5.973 1.00 52.19 113 GLY A O 1
ATOM 921 N N . PRO A 1 114 ? 21.732 -3.045 -4.482 1.00 52.47 114 PRO A N 1
ATOM 922 C CA . PRO A 1 114 ? 20.744 -3.693 -3.630 1.00 52.47 114 PRO A CA 1
ATOM 923 C C . PRO A 1 114 ? 19.404 -3.777 -4.393 1.00 52.47 114 PRO A C 1
ATOM 925 O O . PRO A 1 114 ? 18.971 -2.741 -4.910 1.00 52.47 114 PRO A O 1
ATOM 928 N N . PRO A 1 115 ? 18.731 -4.945 -4.438 1.00 54.16 115 PRO A N 1
ATOM 929 C CA . PRO A 1 115 ? 17.573 -5.271 -5.299 1.00 54.16 115 PRO A CA 1
ATOM 930 C C . PRO A 1 115 ? 16.321 -4.375 -5.169 1.00 54.16 115 PRO A C 1
ATOM 932 O O . PRO A 1 115 ? 15.309 -4.621 -5.817 1.00 54.16 115 PRO A O 1
ATOM 935 N N . ASN A 1 116 ? 16.397 -3.286 -4.403 1.00 63.34 116 ASN A N 1
ATOM 936 C CA . ASN A 1 116 ? 15.295 -2.382 -4.100 1.00 63.34 116 ASN A CA 1
ATOM 937 C C . ASN A 1 116 ? 15.449 -0.986 -4.743 1.00 63.34 116 ASN A C 1
ATOM 939 O O . ASN A 1 116 ? 14.514 -0.194 -4.684 1.00 63.34 116 ASN A O 1
ATOM 943 N N . TYR A 1 117 ? 16.583 -0.636 -5.372 1.00 73.69 117 TYR A N 1
ATOM 944 C CA . 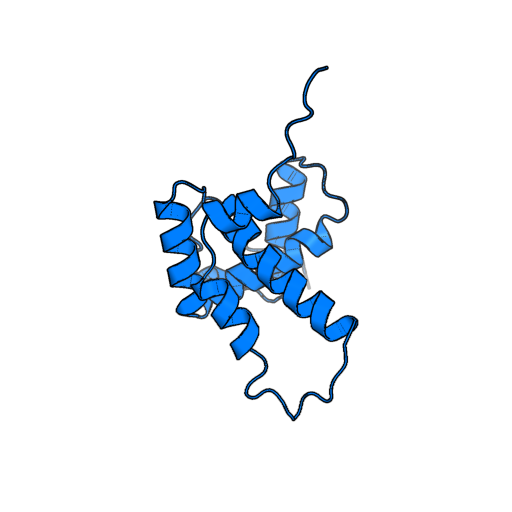TYR A 1 117 ? 16.810 0.759 -5.802 1.00 73.69 117 TYR A CA 1
ATOM 945 C C . TYR A 1 117 ? 15.905 1.216 -6.962 1.00 73.69 117 TYR A C 1
ATOM 947 O O . TYR A 1 117 ? 15.415 2.344 -6.940 1.00 73.69 117 TYR A O 1
ATOM 955 N N . ALA A 1 118 ? 15.655 0.360 -7.960 1.00 82.69 118 ALA A N 1
ATOM 956 C CA . ALA A 1 118 ? 14.777 0.693 -9.090 1.00 82.69 118 ALA A CA 1
ATOM 957 C C . ALA A 1 118 ? 13.311 0.840 -8.647 1.00 82.69 118 ALA A C 1
ATOM 959 O O . ALA A 1 118 ? 12.683 1.859 -8.929 1.00 82.69 118 ALA A O 1
ATOM 960 N N . TYR A 1 119 ? 12.818 -0.119 -7.856 1.00 90.44 119 TYR A N 1
ATOM 961 C CA . TYR A 1 119 ? 11.498 -0.060 -7.226 1.00 90.44 119 TYR A CA 1
ATOM 962 C C . TYR A 1 119 ? 11.304 1.239 -6.430 1.00 90.44 119 TYR A C 1
ATOM 964 O O . TYR A 1 119 ? 10.376 2.002 -6.701 1.00 90.44 119 TYR A O 1
ATOM 972 N N . LEU A 1 120 ? 12.216 1.547 -5.501 1.00 91.88 120 LEU A N 1
ATOM 973 C CA . LEU A 1 120 ? 12.086 2.727 -4.643 1.00 91.88 120 LEU A CA 1
ATOM 974 C C . LEU A 1 120 ? 12.200 4.039 -5.427 1.00 91.88 120 LEU A C 1
ATOM 976 O O . LEU A 1 120 ? 11.514 5.011 -5.113 1.00 91.88 120 LEU A O 1
ATOM 980 N N . GLN A 1 121 ? 13.000 4.080 -6.496 1.00 92.50 121 GLN A N 1
ATOM 981 C CA . GLN A 1 121 ? 13.023 5.231 -7.397 1.00 92.50 121 GLN A CA 1
ATOM 982 C C . GLN A 1 121 ? 11.673 5.486 -8.072 1.00 92.50 121 GLN A C 1
ATOM 984 O O . GLN A 1 121 ? 11.271 6.644 -8.201 1.00 92.50 121 GLN A O 1
ATOM 989 N N . GLU A 1 122 ? 10.978 4.440 -8.511 1.00 94.00 122 GLU A N 1
ATOM 990 C CA . GLU A 1 122 ? 9.665 4.594 -9.137 1.00 94.00 122 GLU A CA 1
ATOM 991 C C . GLU A 1 122 ? 8.583 4.938 -8.105 1.00 94.00 122 GLU A C 1
ATOM 993 O O . GLU A 1 122 ? 7.756 5.817 -8.361 1.00 94.00 122 GLU A O 1
ATOM 998 N N . VAL A 1 123 ? 8.658 4.378 -6.891 1.00 96.94 123 VAL A N 1
ATOM 999 C CA . VAL A 1 123 ? 7.805 4.775 -5.754 1.00 96.94 123 VAL A CA 1
ATOM 1000 C C . VAL A 1 123 ? 7.978 6.263 -5.418 1.00 96.94 123 VAL A C 1
ATOM 1002 O O . VAL A 1 123 ? 6.985 6.982 -5.287 1.00 96.94 123 VAL A O 1
ATOM 1005 N N . ARG A 1 124 ? 9.213 6.785 -5.381 1.00 96.12 124 ARG A N 1
ATOM 1006 C CA . ARG A 1 124 ? 9.489 8.223 -5.159 1.00 96.12 124 ARG A CA 1
ATOM 1007 C C . ARG A 1 124 ? 8.847 9.128 -6.209 1.00 96.12 124 ARG A C 1
ATOM 1009 O O . ARG A 1 124 ? 8.371 10.216 -5.893 1.00 96.12 124 ARG A O 1
ATOM 1016 N N . LYS A 1 125 ? 8.823 8.694 -7.471 1.00 96.38 125 LYS A N 1
ATOM 1017 C CA . LYS A 1 125 ? 8.246 9.458 -8.594 1.00 96.38 125 LYS A CA 1
ATOM 1018 C C . LYS A 1 125 ? 6.727 9.294 -8.704 1.00 96.38 125 LYS A C 1
ATOM 1020 O O . LYS A 1 125 ? 6.086 10.012 -9.481 1.00 96.38 125 LYS A O 1
ATOM 1025 N N . LEU A 1 126 ? 6.137 8.350 -7.970 1.00 97.81 126 LEU A N 1
ATOM 1026 C CA . LEU A 1 126 ? 4.720 8.032 -8.057 1.00 97.81 126 LEU A CA 1
ATOM 1027 C C . LEU A 1 126 ? 3.860 9.218 -7.598 1.00 97.81 126 LEU A C 1
ATOM 1029 O O . LEU A 1 126 ? 4.076 9.821 -6.545 1.00 97.81 126 LEU A O 1
ATOM 1033 N N . THR A 1 127 ? 2.859 9.548 -8.409 1.00 98.25 127 THR A N 1
ATOM 1034 C CA . THR A 1 127 ? 1.845 10.571 -8.135 1.00 98.25 127 THR A CA 1
ATOM 1035 C C . THR A 1 127 ? 0.488 10.035 -8.575 1.00 98.25 127 THR A C 1
ATOM 1037 O O . THR A 1 127 ? 0.409 9.233 -9.506 1.00 98.25 127 THR A O 1
ATOM 1040 N N . LYS A 1 128 ? -0.604 10.552 -8.009 1.00 97.50 128 LYS A N 1
ATOM 1041 C CA . LYS A 1 128 ? -1.974 10.263 -8.454 1.00 97.50 128 LYS A CA 1
ATOM 1042 C C . LYS A 1 128 ? -2.137 10.493 -9.954 1.00 97.50 128 LYS A C 1
ATOM 1044 O O . LYS A 1 128 ? -2.754 9.696 -10.656 1.00 97.50 128 LYS A O 1
ATOM 1049 N N . ARG A 1 129 ? -1.545 11.576 -10.475 1.00 97.31 129 ARG A N 1
ATOM 1050 C CA . ARG A 1 129 ? -1.594 11.905 -11.906 1.00 97.31 129 ARG A CA 1
ATOM 1051 C C . ARG A 1 129 ? -0.874 10.860 -12.757 1.00 97.31 129 ARG A C 1
ATOM 1053 O O . ARG A 1 129 ? -1.423 10.460 -13.783 1.00 97.31 129 ARG A O 1
ATOM 1060 N N . SER A 1 130 ? 0.344 10.454 -12.388 1.00 96.38 130 SER A N 1
ATOM 1061 C CA . SER A 1 130 ? 1.087 9.440 -13.147 1.00 96.38 130 SER A CA 1
ATOM 1062 C C . SER A 1 130 ? 0.408 8.073 -13.064 1.00 96.38 130 SER A C 1
ATOM 1064 O O . SER A 1 130 ? 0.283 7.418 -14.099 1.00 96.38 130 SER A O 1
ATOM 1066 N N . TRP A 1 131 ? -0.127 7.711 -11.895 1.00 96.75 131 TRP A N 1
ATOM 1067 C CA . TRP A 1 131 ? -0.886 6.482 -11.672 1.00 96.75 131 TRP A CA 1
ATOM 1068 C C . TRP A 1 131 ? -2.168 6.429 -12.516 1.00 96.75 131 TRP A C 1
ATOM 1070 O O . TRP A 1 131 ? -2.326 5.533 -13.342 1.00 96.75 131 TRP A O 1
ATOM 1080 N N . TYR A 1 132 ? -3.041 7.441 -12.445 1.00 95.06 132 TYR A N 1
ATOM 1081 C CA . TYR A 1 132 ? -4.256 7.485 -13.271 1.00 95.06 132 TYR A CA 1
ATOM 1082 C C . TYR A 1 132 ? -3.980 7.601 -14.770 1.00 95.06 132 TYR A C 1
ATOM 1084 O O . TYR A 1 132 ? -4.763 7.099 -15.573 1.00 95.06 132 TYR A O 1
ATOM 1092 N N . ARG A 1 133 ? -2.878 8.236 -15.184 1.00 94.56 133 ARG A N 1
ATOM 1093 C CA . ARG A 1 133 ? -2.483 8.244 -16.600 1.00 94.56 133 ARG A CA 1
ATOM 1094 C C . ARG A 1 133 ? -2.189 6.829 -17.109 1.00 94.56 133 ARG A C 1
ATOM 1096 O O . ARG A 1 133 ? -2.462 6.558 -18.276 1.00 94.56 133 ARG A O 1
ATOM 1103 N N . LYS A 1 134 ? -1.625 5.965 -16.261 1.00 92.81 134 LYS A N 1
ATOM 1104 C CA . LYS A 1 134 ? -1.217 4.601 -16.614 1.00 92.81 134 LYS A CA 1
ATOM 1105 C C . LYS A 1 134 ? -2.364 3.594 -16.466 1.00 92.81 134 LYS A C 1
ATOM 1107 O O . LYS A 1 134 ? -2.622 2.839 -17.397 1.00 92.81 134 LYS A O 1
ATOM 1112 N N . TYR A 1 135 ? -3.097 3.651 -15.354 1.00 87.31 135 TYR A N 1
ATOM 1113 C CA . TYR A 1 135 ? -4.096 2.641 -14.969 1.00 87.31 135 TYR A CA 1
ATOM 1114 C C . TYR A 1 135 ? -5.543 3.144 -14.945 1.00 87.31 135 TYR A C 1
ATOM 1116 O O . TYR A 1 135 ? -6.478 2.363 -14.766 1.00 87.31 135 TYR A O 1
ATOM 1124 N N . GLY A 1 136 ? -5.765 4.447 -15.127 1.00 77.94 136 GLY A N 1
ATOM 1125 C CA . GLY A 1 136 ? -7.108 5.008 -15.168 1.00 77.94 136 GLY A CA 1
ATOM 1126 C C . GLY A 1 136 ? -7.928 4.403 -16.307 1.00 77.94 136 GLY A C 1
ATOM 1127 O O . GLY A 1 136 ? -7.432 4.179 -17.415 1.00 77.94 136 GLY A O 1
ATOM 1128 N N . LYS A 1 137 ? -9.220 4.158 -16.058 1.00 64.12 137 LYS A N 1
ATOM 1129 C CA . LYS A 1 137 ? -10.138 3.657 -17.089 1.00 64.12 137 LYS A CA 1
ATOM 1130 C C . LYS A 1 137 ? -10.096 4.592 -18.302 1.00 64.12 137 LYS A C 1
ATOM 1132 O O . LYS A 1 137 ? -10.486 5.758 -18.200 1.00 64.12 137 LYS A O 1
ATOM 1137 N N . LYS A 1 138 ? -9.692 4.082 -19.474 1.00 52.16 138 LYS A N 1
ATOM 1138 C CA . LYS A 1 138 ? -9.886 4.793 -20.748 1.00 52.16 138 LYS A CA 1
ATOM 1139 C C . LYS A 1 138 ? -11.376 5.116 -20.863 1.00 52.16 138 LYS A C 1
ATOM 1141 O O . LYS A 1 138 ? -12.201 4.207 -20.966 1.00 52.16 138 LYS A O 1
ATOM 1146 N N . ARG A 1 139 ? -11.746 6.401 -20.831 1.00 49.41 139 ARG A N 1
ATOM 1147 C CA . ARG A 1 139 ? -13.121 6.815 -21.135 1.00 49.41 139 ARG A CA 1
ATOM 1148 C C . ARG A 1 139 ? -13.454 6.279 -22.526 1.00 49.41 139 ARG A C 1
ATOM 1150 O O . ARG A 1 139 ? -12.844 6.708 -23.504 1.00 49.41 139 ARG A O 1
ATOM 1157 N N . ARG A 1 140 ? -14.406 5.343 -22.627 1.00 48.50 140 ARG A N 1
ATOM 1158 C CA . ARG A 1 140 ? -15.007 4.993 -23.919 1.00 48.50 140 ARG A CA 1
ATOM 1159 C C . ARG A 1 140 ? -15.594 6.289 -24.469 1.00 48.50 140 ARG A C 1
ATOM 1161 O O . ARG A 1 140 ? -16.529 6.830 -23.880 1.00 48.50 140 ARG A O 1
ATOM 1168 N N . ARG A 1 141 ? -15.021 6.816 -25.553 1.00 44.62 141 ARG A N 1
ATOM 1169 C CA . ARG A 1 141 ? -15.691 7.841 -26.353 1.00 44.62 141 ARG A CA 1
ATOM 1170 C C . ARG A 1 141 ? -16.998 7.204 -26.820 1.00 44.62 141 ARG A C 1
ATOM 1172 O O . ARG A 1 141 ? -16.958 6.209 -27.537 1.00 44.62 141 ARG A O 1
ATOM 1179 N N . ARG A 1 142 ? -18.135 7.703 -26.328 1.00 44.41 142 ARG A N 1
ATOM 1180 C CA . ARG A 1 142 ? -19.431 7.436 -26.955 1.00 44.41 142 ARG A CA 1
ATOM 1181 C C . ARG A 1 142 ? -19.378 8.156 -28.302 1.00 44.41 142 ARG A C 1
ATOM 1183 O O . ARG A 1 142 ? -19.374 9.384 -28.316 1.00 44.41 142 ARG A O 1
ATOM 1190 N N . GLY A 1 143 ? -19.176 7.388 -29.365 1.00 49.69 143 GLY A N 1
ATOM 1191 C CA . GLY A 1 143 ? -19.463 7.771 -30.743 1.00 49.69 143 GLY A CA 1
ATOM 1192 C C . GLY A 1 143 ? -20.734 7.065 -31.168 1.00 49.69 143 GLY A C 1
ATOM 1193 O O . GLY A 1 143 ? -20.964 5.955 -30.629 1.00 49.69 143 GLY A O 1
#

Radius of gyration: 16.98 Å; Cα contacts (8 Å, |Δi|>4): 106; chains: 1; bounding box: 44×43×53 Å

Nearest PDB structures (foldseek):
  5i9d-assembly1_A  TM=1.860E-01  e=9.315E+00  unidentified

Mean predicted aligned error: 7.46 Å

Organism: Caldithrix abyssi (NCBI:txid187145)

Solvent-accessible surface area (backbone atoms only — not comparable to full-atom values): 8542 Å² total; per-residue (Å²): 132,77,84,79,80,74,77,72,82,67,84,58,53,66,74,49,86,77,61,45,74,67,54,71,68,44,54,75,64,56,45,24,47,37,44,29,50,42,45,60,73,69,66,62,94,57,100,51,55,63,67,51,14,47,45,50,38,54,52,51,46,42,48,59,73,62,41,59,54,57,44,56,31,40,54,52,22,37,73,71,69,35,54,50,46,57,26,51,53,54,52,39,52,52,54,52,48,51,51,50,50,44,71,77,53,75,65,71,88,81,77,68,67,69,94,54,58,70,52,46,53,51,40,61,69,56,40,61,68,62,47,45,73,74,70,44,81,79,76,78,78,88,123

pLDDT: mean 85.73, std 17.78, range [34.62, 98.62]